Protein AF-A0A8I2BSQ3-F1 (afdb_monomer)

pLDDT: mean 92.81, std 6.88, range [61.72, 98.56]

Solvent-accessible surface area (backbone atoms only — not comparable to full-atom values): 5490 Å² total; per-residue (Å²): 111,50,60,87,52,66,59,61,53,51,64,54,48,58,77,78,47,58,68,68,58,52,54,49,53,24,47,61,49,15,74,31,75,67,18,52,76,67,71,26,53,58,69,67,20,30,49,52,49,54,50,54,49,50,53,51,51,53,58,51,54,75,68,47,99,58,96,78,85,77,50,75,56,76,80,70,49,63,68,61,53,52,51,50,52,52,52,54,48,68,74,76,108

Radius of gyration: 15.96 Å; Cα contacts (8 Å, |Δi|>4): 57; chains: 1; bounding box: 34×30×44 Å

Mean predicted aligned error: 3.99 Å

Foldseek 3Di:
DCQPALPVVVVVVPVVDDPVVVVCLQCVQLVDPVNVVVVQHDPRSSSVSVVVVVVVVVVVQVPDPDDDDDDYCNVVPVVVVVVVVVVVVVVVD

Sequence (93 aa):
MKQPNVRETIERVKTTRSQEWLDFAIWYHTEQDYGKRKGLHGYEGYIQFLEHRRELELQIIEQLPFQSFIMDNSDYAWENQQQTVLNIMMKHL

Structure (mmCIF, N/CA/C/O backbone):
data_AF-A0A8I2BSQ3-F1
#
_entry.id   AF-A0A8I2BSQ3-F1
#
loop_
_atom_site.group_PDB
_atom_site.id
_atom_site.type_symbol
_atom_site.label_atom_id
_atom_site.label_alt_id
_atom_site.label_comp_id
_atom_site.label_asym_id
_atom_site.label_entity_id
_atom_site.label_seq_id
_atom_site.pdbx_PDB_ins_code
_atom_site.Cartn_x
_atom_site.Cartn_y
_atom_site.Cartn_z
_atom_site.occupancy
_atom_site.B_iso_or_equiv
_atom_site.auth_seq_id
_atom_site.auth_comp_id
_atom_site.auth_asym_id
_atom_site.auth_atom_id
_atom_site.pdbx_PDB_model_num
ATOM 1 N N . MET A 1 1 ? -4.761 2.807 8.122 1.00 61.72 1 MET A N 1
ATOM 2 C CA . MET A 1 1 ? -4.507 4.251 7.917 1.00 61.72 1 MET A CA 1
ATOM 3 C C . MET A 1 1 ? -5.206 4.663 6.642 1.00 61.72 1 MET A C 1
ATOM 5 O O . MET A 1 1 ? -5.129 3.928 5.663 1.00 61.72 1 MET A O 1
ATOM 9 N N . LYS A 1 2 ? -5.904 5.791 6.651 1.00 73.81 2 LYS A N 1
ATOM 10 C CA . LYS A 1 2 ? -6.513 6.365 5.460 1.00 73.81 2 LYS A CA 1
ATOM 11 C C . LYS A 1 2 ? -5.510 7.339 4.855 1.00 73.81 2 LYS A C 1
ATOM 13 O O . LYS A 1 2 ? -5.498 8.505 5.207 1.00 73.81 2 LYS A O 1
ATOM 18 N N . GLN A 1 3 ? -4.655 6.838 3.970 1.00 75.88 3 GLN A N 1
ATOM 19 C CA . GLN A 1 3 ? -3.832 7.691 3.119 1.00 75.88 3 GLN A CA 1
ATOM 20 C C . GLN A 1 3 ? -4.623 7.955 1.828 1.00 75.88 3 GLN A C 1
ATOM 22 O O . GLN A 1 3 ? -4.888 6.996 1.088 1.00 75.88 3 GLN A O 1
ATOM 27 N N . PRO A 1 4 ? -5.092 9.189 1.566 1.00 78.06 4 PRO A N 1
ATOM 28 C CA . PRO A 1 4 ? -5.993 9.470 0.449 1.00 78.06 4 PRO A CA 1
ATOM 29 C C . PRO A 1 4 ? -5.357 9.243 -0.924 1.00 78.06 4 PRO A C 1
ATOM 31 O O . PRO A 1 4 ? -6.066 8.820 -1.839 1.00 78.06 4 PRO A O 1
ATOM 34 N N . ASN A 1 5 ? -4.046 9.456 -1.069 1.00 89.88 5 ASN A N 1
ATOM 35 C CA . ASN A 1 5 ? -3.364 9.379 -2.358 1.00 89.88 5 ASN A CA 1
ATOM 36 C C . ASN A 1 5 ? -2.197 8.382 -2.329 1.00 89.88 5 ASN A C 1
ATOM 38 O O . ASN A 1 5 ? -1.077 8.716 -1.953 1.00 89.88 5 ASN A O 1
ATOM 42 N N . VAL A 1 6 ? -2.472 7.151 -2.764 1.00 92.81 6 VAL A N 1
ATOM 43 C CA . VAL A 1 6 ? -1.478 6.070 -2.844 1.00 92.81 6 VAL A CA 1
ATOM 44 C C . VAL A 1 6 ? -0.313 6.454 -3.755 1.00 92.81 6 VAL A C 1
ATOM 46 O O . VAL A 1 6 ? 0.844 6.237 -3.393 1.00 92.81 6 VAL A O 1
ATOM 49 N N . ARG A 1 7 ? -0.603 7.049 -4.919 1.00 95.19 7 ARG A N 1
ATOM 50 C CA . ARG A 1 7 ? 0.431 7.453 -5.875 1.00 95.19 7 ARG A CA 1
ATOM 51 C C . ARG A 1 7 ? 1.386 8.459 -5.260 1.00 95.19 7 ARG A C 1
ATOM 53 O O . ARG A 1 7 ? 2.585 8.237 -5.331 1.00 95.19 7 ARG A O 1
ATOM 60 N N . GLU A 1 8 ? 0.880 9.524 -4.646 1.00 94.25 8 GLU A N 1
ATOM 61 C CA . GLU A 1 8 ? 1.737 10.536 -4.016 1.00 94.25 8 GLU A CA 1
ATOM 62 C C . GLU A 1 8 ? 2.656 9.909 -2.960 1.00 94.25 8 GLU A C 1
ATOM 64 O O . GLU A 1 8 ? 3.859 10.168 -2.971 1.00 94.25 8 GLU A O 1
ATOM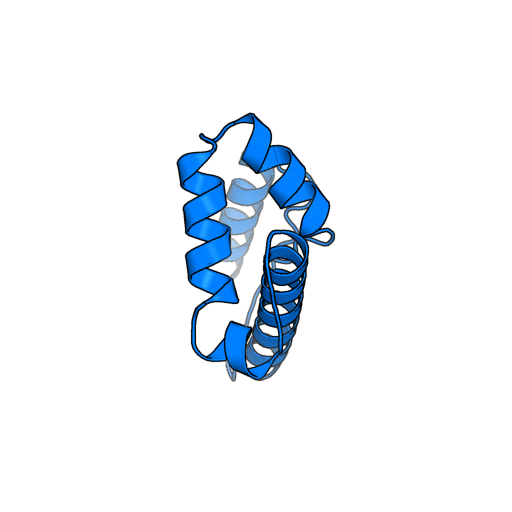 69 N N . THR A 1 9 ? 2.141 9.001 -2.125 1.00 92.88 9 THR A N 1
ATOM 70 C CA . THR A 1 9 ? 2.971 8.303 -1.135 1.00 92.88 9 THR A CA 1
ATOM 71 C C . THR A 1 9 ? 4.109 7.520 -1.786 1.00 92.88 9 THR A C 1
ATOM 73 O O . THR A 1 9 ? 5.251 7.603 -1.329 1.00 92.88 9 THR A O 1
ATOM 76 N N . ILE A 1 10 ? 3.828 6.755 -2.844 1.00 95.19 10 ILE A N 1
ATOM 77 C CA . ILE A 1 10 ? 4.856 5.962 -3.534 1.00 95.19 10 ILE A CA 1
ATOM 78 C C . ILE A 1 10 ? 5.841 6.865 -4.285 1.00 95.19 10 ILE A C 1
ATOM 80 O O . ILE A 1 10 ? 7.047 6.630 -4.209 1.00 95.19 10 ILE A O 1
ATOM 84 N N . GLU A 1 11 ? 5.357 7.930 -4.926 1.00 95.44 11 GLU A N 1
ATOM 85 C CA . GLU A 1 11 ? 6.177 8.955 -5.581 1.00 95.44 11 GLU A CA 1
ATOM 86 C C . GLU A 1 11 ? 7.146 9.627 -4.610 1.00 95.44 11 GLU A C 1
ATOM 88 O O . GLU A 1 11 ? 8.284 9.910 -4.976 1.00 95.44 11 GLU A O 1
ATOM 93 N N . ARG A 1 12 ? 6.741 9.837 -3.357 1.00 93.44 12 ARG A N 1
ATOM 94 C CA . ARG A 1 12 ? 7.654 10.347 -2.339 1.00 93.44 12 ARG A CA 1
ATOM 95 C C . ARG A 1 12 ? 8.611 9.274 -1.834 1.00 93.44 12 ARG A C 1
ATOM 97 O O . ARG A 1 12 ? 9.802 9.528 -1.710 1.00 93.44 12 ARG A O 1
ATOM 104 N N . VAL A 1 13 ? 8.129 8.073 -1.517 1.00 93.38 13 VAL A N 1
ATOM 105 C CA . VAL A 1 13 ? 8.989 7.021 -0.946 1.00 93.38 13 VAL A CA 1
ATOM 106 C C . VAL A 1 13 ? 10.086 6.611 -1.929 1.00 93.38 13 VAL A C 1
ATOM 108 O O . VAL A 1 13 ? 11.227 6.416 -1.502 1.00 93.38 13 VAL A O 1
ATOM 111 N N . LYS A 1 14 ? 9.795 6.563 -3.236 1.00 94.81 14 LYS A N 1
ATOM 112 C CA . LYS A 1 14 ? 10.787 6.198 -4.256 1.00 94.81 14 LYS A CA 1
ATOM 113 C C . LYS A 1 14 ? 11.964 7.177 -4.369 1.00 94.81 14 LYS A C 1
ATOM 115 O O . LYS A 1 14 ? 13.000 6.774 -4.872 1.00 94.81 14 LYS A O 1
ATOM 120 N N . THR A 1 15 ? 11.850 8.425 -3.894 1.00 95.56 15 THR A N 1
ATOM 121 C CA . THR A 1 15 ? 12.994 9.366 -3.879 1.00 95.56 15 THR A CA 1
ATOM 122 C C . THR A 1 15 ? 13.969 9.092 -2.734 1.00 95.56 15 THR A C 1
ATOM 124 O O . THR A 1 15 ? 15.105 9.554 -2.765 1.00 95.56 15 THR A O 1
ATOM 127 N N . THR A 1 16 ? 13.530 8.339 -1.721 1.00 95.88 16 THR A N 1
ATOM 128 C CA . THR A 1 16 ? 14.306 8.035 -0.506 1.00 95.88 16 THR A CA 1
ATOM 129 C C . THR A 1 16 ? 14.811 6.592 -0.452 1.00 95.88 16 THR A C 1
ATOM 131 O O . THR A 1 16 ? 15.694 6.273 0.341 1.00 95.88 16 THR A O 1
ATOM 134 N N . ARG A 1 17 ? 14.232 5.700 -1.262 1.00 96.31 17 ARG A N 1
ATOM 135 C CA . ARG A 1 17 ? 14.578 4.274 -1.348 1.00 96.31 17 ARG A CA 1
ATOM 136 C C . ARG A 1 17 ? 15.378 3.996 -2.620 1.00 96.31 17 ARG A C 1
ATOM 138 O O . ARG A 1 17 ? 15.364 4.793 -3.549 1.00 96.31 17 ARG A O 1
ATOM 145 N N . SER A 1 18 ? 16.075 2.861 -2.655 1.00 97.44 18 SER A N 1
ATOM 146 C CA . SER A 1 18 ? 16.825 2.448 -3.843 1.00 97.44 18 SER A CA 1
ATOM 147 C C . SER A 1 18 ? 15.896 1.957 -4.960 1.00 97.44 18 SER A C 1
ATOM 149 O O . SER A 1 18 ? 14.744 1.587 -4.708 1.00 97.44 18 SER A O 1
ATOM 151 N N . GLN A 1 19 ? 16.403 1.925 -6.194 1.00 97.12 19 GLN A N 1
ATOM 152 C CA . GLN A 1 19 ? 15.650 1.407 -7.337 1.00 97.12 19 GLN A CA 1
ATOM 153 C C . GLN A 1 19 ? 15.322 -0.082 -7.159 1.00 97.12 19 GLN A C 1
ATOM 155 O O . GLN A 1 19 ? 14.200 -0.493 -7.431 1.00 97.12 19 GLN A O 1
ATOM 160 N N . GLU A 1 20 ? 16.244 -0.872 -6.600 1.00 98.19 20 GLU A N 1
ATOM 161 C CA . GLU A 1 20 ? 16.040 -2.304 -6.348 1.00 98.19 20 GLU A CA 1
ATOM 162 C C . GLU A 1 20 ? 14.873 -2.552 -5.387 1.00 98.19 20 GLU A C 1
ATOM 164 O O . GLU A 1 20 ? 14.131 -3.521 -5.542 1.00 98.19 20 GLU A O 1
ATOM 169 N N . TRP A 1 21 ? 14.678 -1.665 -4.402 1.00 98.12 21 TRP A N 1
ATOM 170 C CA . TRP A 1 21 ? 13.518 -1.738 -3.518 1.00 98.12 21 TRP A CA 1
ATOM 171 C C . TRP A 1 21 ? 12.214 -1.537 -4.295 1.00 98.12 21 TRP A C 1
ATOM 173 O O . TRP A 1 21 ? 11.249 -2.268 -4.064 1.00 98.12 21 TRP A O 1
ATOM 183 N N . LEU A 1 22 ? 12.179 -0.563 -5.211 1.00 98.19 22 LEU A N 1
ATOM 184 C CA . LEU A 1 22 ? 10.990 -0.284 -6.012 1.00 98.19 22 LEU A CA 1
ATOM 185 C C . LEU A 1 22 ? 10.701 -1.430 -6.987 1.00 98.19 22 LEU A C 1
ATOM 187 O O . LEU A 1 22 ? 9.557 -1.873 -7.070 1.00 98.19 22 LEU A O 1
ATOM 191 N N . ASP A 1 23 ? 11.724 -1.947 -7.663 1.00 98.38 23 ASP A N 1
ATOM 192 C CA . ASP A 1 23 ? 11.598 -3.071 -8.595 1.00 98.38 23 ASP A CA 1
ATOM 193 C C . ASP A 1 23 ? 11.079 -4.320 -7.880 1.00 98.38 23 ASP A C 1
ATOM 195 O O . ASP A 1 23 ? 10.145 -4.974 -8.351 1.00 98.38 23 ASP A O 1
ATOM 199 N N . PHE A 1 24 ? 11.622 -4.608 -6.692 1.00 98.38 24 PHE A N 1
ATOM 200 C CA . PHE A 1 24 ? 11.131 -5.688 -5.847 1.00 98.38 24 PHE A CA 1
ATOM 201 C C . PHE A 1 24 ? 9.679 -5.460 -5.419 1.00 98.38 24 PHE A C 1
ATOM 203 O O . PHE A 1 24 ? 8.876 -6.388 -5.485 1.00 98.38 24 PHE A O 1
ATOM 210 N N . ALA A 1 25 ? 9.315 -4.245 -4.998 1.00 98.00 25 ALA A N 1
ATOM 211 C CA . ALA A 1 25 ? 7.950 -3.933 -4.583 1.00 98.00 25 ALA A CA 1
ATOM 212 C C . ALA A 1 25 ? 6.947 -4.100 -5.734 1.00 98.00 25 ALA A C 1
ATOM 214 O O . ALA A 1 25 ? 5.870 -4.657 -5.516 1.00 98.00 25 ALA A O 1
ATOM 215 N N . ILE A 1 26 ? 7.303 -3.671 -6.948 1.00 98.56 26 ILE A N 1
ATOM 216 C CA . ILE A 1 26 ? 6.489 -3.879 -8.149 1.00 98.56 26 ILE A CA 1
ATOM 217 C C . ILE A 1 26 ? 6.327 -5.377 -8.399 1.00 98.56 26 ILE A C 1
ATOM 219 O O . ILE A 1 26 ? 5.203 -5.875 -8.376 1.00 98.56 26 ILE A O 1
ATOM 223 N N . TRP A 1 27 ? 7.440 -6.103 -8.547 1.00 98.56 27 TRP A N 1
ATOM 224 C CA . TRP A 1 27 ? 7.438 -7.540 -8.822 1.00 98.56 27 TRP A CA 1
ATOM 225 C C . TRP A 1 27 ? 6.628 -8.323 -7.786 1.00 98.56 27 TRP A C 1
ATOM 227 O O . TRP A 1 27 ? 5.773 -9.133 -8.142 1.00 98.56 27 TRP A O 1
ATOM 237 N N . TYR A 1 28 ? 6.847 -8.047 -6.500 1.00 98.38 28 TYR A N 1
ATOM 238 C CA . TYR A 1 28 ? 6.181 -8.752 -5.414 1.00 98.38 28 TYR A CA 1
ATOM 239 C C . TYR A 1 28 ? 4.658 -8.653 -5.533 1.00 98.38 28 TYR A C 1
ATOM 241 O O . TYR A 1 28 ? 3.977 -9.661 -5.375 1.00 98.38 28 TYR A O 1
ATOM 249 N N . HIS A 1 29 ? 4.116 -7.479 -5.862 1.00 98.38 29 HIS A N 1
ATOM 250 C CA . HIS A 1 29 ? 2.669 -7.273 -5.927 1.00 98.38 29 HIS A CA 1
ATOM 251 C C . HIS A 1 29 ? 2.052 -7.653 -7.280 1.00 98.38 29 HIS A C 1
ATOM 253 O O . HIS A 1 29 ? 0.941 -8.189 -7.306 1.00 98.38 29 HIS A O 1
ATOM 259 N N . THR A 1 30 ? 2.738 -7.397 -8.399 1.00 98.44 30 THR A N 1
ATOM 260 C CA . THR A 1 30 ? 2.183 -7.646 -9.741 1.00 98.44 30 THR A CA 1
ATOM 261 C C . THR A 1 30 ? 2.351 -9.094 -10.185 1.00 98.44 30 THR A C 1
ATOM 263 O O . THR A 1 30 ? 1.455 -9.643 -10.819 1.00 98.44 30 THR A O 1
ATOM 266 N N . GLU A 1 31 ? 3.444 -9.756 -9.791 1.00 98.12 31 GLU A N 1
ATOM 267 C CA . GLU A 1 31 ? 3.749 -11.131 -10.214 1.00 98.12 31 GLU A CA 1
ATOM 268 C C . GLU A 1 31 ? 3.235 -12.209 -9.255 1.00 98.12 31 GLU A C 1
ATOM 270 O O . GLU A 1 31 ? 3.374 -13.409 -9.515 1.00 98.12 31 GLU A O 1
ATOM 275 N N . GLN A 1 32 ? 2.597 -11.791 -8.167 1.00 96.38 32 GLN A N 1
ATOM 276 C CA . GLN A 1 32 ? 1.846 -12.664 -7.278 1.00 96.38 32 GLN A CA 1
ATOM 277 C C . GLN A 1 32 ? 0.453 -12.969 -7.839 1.00 96.38 32 GLN A C 1
ATOM 279 O O . GLN A 1 32 ? -0.087 -12.281 -8.705 1.00 96.38 32 GLN A O 1
ATOM 284 N N . ASP A 1 33 ? -0.152 -14.007 -7.276 1.00 97.75 33 ASP A N 1
ATOM 285 C CA . ASP A 1 33 ? -1.460 -14.554 -7.629 1.00 97.75 33 ASP A CA 1
ATOM 286 C C . ASP A 1 33 ? -2.563 -13.505 -7.844 1.00 97.75 33 ASP A C 1
ATOM 288 O O . ASP A 1 33 ? -3.311 -13.566 -8.820 1.00 97.75 33 ASP A O 1
ATOM 292 N N . TYR A 1 34 ? -2.675 -12.528 -6.940 1.00 97.44 34 TYR A N 1
ATOM 293 C CA . TYR A 1 34 ? -3.681 -11.472 -7.055 1.00 97.44 34 TYR A C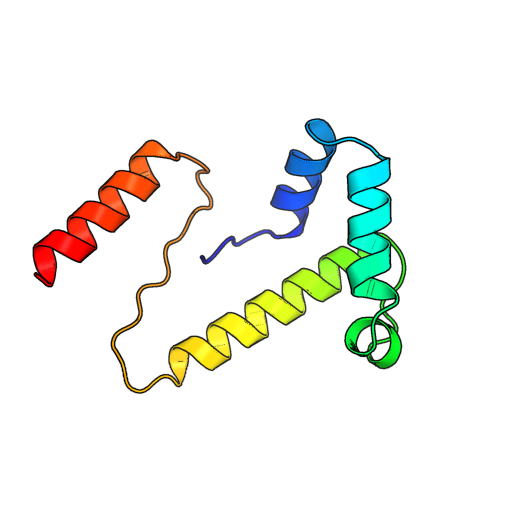A 1
ATOM 294 C C . TYR A 1 34 ? -3.387 -10.532 -8.230 1.00 97.44 34 TYR A C 1
ATOM 296 O O . TYR A 1 34 ? -4.285 -10.277 -9.03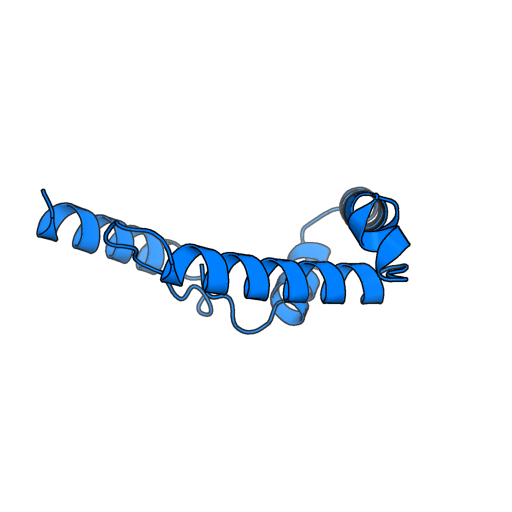3 1.00 97.44 34 TYR A O 1
ATOM 304 N N . GLY A 1 35 ? -2.143 -10.053 -8.353 1.00 97.94 35 GLY A N 1
ATOM 305 C CA . GLY A 1 35 ? -1.719 -9.163 -9.435 1.00 97.94 35 GLY A CA 1
ATOM 306 C C . GLY A 1 35 ? -1.924 -9.799 -10.806 1.00 97.94 35 GLY A C 1
ATOM 307 O O . GLY A 1 35 ? -2.605 -9.224 -11.654 1.00 97.94 35 GLY A O 1
ATOM 308 N N . LYS A 1 36 ? -1.485 -11.053 -10.963 1.00 98.12 36 LYS A N 1
ATOM 309 C CA . LYS A 1 36 ? -1.681 -11.850 -12.181 1.00 98.12 36 LYS A CA 1
ATOM 310 C C . LYS A 1 36 ? -3.152 -12.023 -12.543 1.00 98.12 36 LYS A C 1
ATOM 312 O O . LYS A 1 36 ? -3.536 -11.758 -13.678 1.00 98.12 36 LYS A O 1
ATOM 317 N N . ARG A 1 37 ? -4.003 -12.416 -11.587 1.00 98.12 37 ARG A N 1
ATOM 318 C CA . ARG A 1 37 ? -5.451 -12.586 -11.833 1.00 98.12 37 ARG A CA 1
ATOM 319 C C . ARG A 1 37 ? -6.162 -11.282 -12.192 1.00 98.12 37 ARG A C 1
ATOM 321 O O . ARG A 1 37 ? -7.207 -11.323 -12.834 1.00 98.12 37 ARG A O 1
ATOM 328 N N . LYS A 1 38 ? -5.628 -10.142 -11.756 1.00 97.75 38 LYS A N 1
ATOM 329 C CA . LYS A 1 38 ? -6.168 -8.808 -12.040 1.00 97.75 38 LYS A CA 1
ATOM 330 C C . LYS A 1 38 ? -5.517 -8.130 -13.251 1.00 97.75 38 LYS A C 1
ATOM 332 O O . LYS A 1 38 ? -5.917 -7.018 -13.573 1.00 97.75 38 LYS A O 1
ATOM 337 N N . GLY A 1 39 ? -4.565 -8.782 -13.926 1.00 98.00 39 GLY A N 1
ATOM 338 C CA . GLY A 1 39 ? -3.851 -8.208 -15.073 1.00 98.00 39 GLY A CA 1
ATOM 339 C C . GLY A 1 39 ? -3.005 -6.983 -14.710 1.00 98.00 39 GLY A C 1
ATOM 340 O O . GLY A 1 39 ? -2.850 -6.076 -15.524 1.00 98.00 39 GLY A O 1
ATOM 341 N N . LEU A 1 40 ? -2.513 -6.917 -13.470 1.00 98.44 40 LEU A N 1
ATOM 342 C CA . LEU A 1 40 ? -1.702 -5.805 -12.983 1.00 98.44 40 LEU A CA 1
ATOM 343 C C . LEU A 1 40 ? -0.248 -6.018 -13.392 1.00 98.44 40 LEU A C 1
ATOM 345 O O . LEU A 1 40 ? 0.320 -7.068 -13.103 1.00 98.44 40 LEU A O 1
ATOM 349 N N . HIS A 1 41 ? 0.363 -5.007 -14.010 1.00 97.75 41 HIS A N 1
ATOM 350 C CA . HIS A 1 41 ? 1.742 -5.077 -14.492 1.00 97.75 41 HIS A CA 1
ATOM 351 C C . HIS A 1 41 ? 2.498 -3.766 -14.275 1.00 97.75 41 HIS A C 1
ATOM 353 O O . HIS A 1 41 ? 1.943 -2.674 -14.421 1.00 97.75 41 HIS A O 1
ATOM 359 N N . GLY A 1 42 ? 3.793 -3.886 -13.973 1.00 98.00 42 GLY A N 1
ATOM 360 C CA . GLY A 1 42 ? 4.695 -2.746 -13.829 1.00 98.00 42 GLY A CA 1
ATOM 361 C C . GLY A 1 42 ? 4.273 -1.761 -12.733 1.00 98.00 42 GLY A C 1
ATOM 362 O O . GLY A 1 42 ? 3.487 -2.076 -11.839 1.00 98.00 42 GLY A O 1
ATOM 363 N N . TYR A 1 43 ? 4.807 -0.542 -12.810 1.00 98.00 43 TYR A N 1
ATOM 364 C CA . TYR A 1 43 ? 4.569 0.495 -11.804 1.00 98.00 43 TYR A CA 1
ATOM 365 C C . TYR A 1 43 ? 3.085 0.854 -11.650 1.00 98.00 43 TYR A C 1
ATOM 367 O O . TYR A 1 43 ? 2.579 0.940 -10.536 1.00 98.00 43 TYR A O 1
ATOM 375 N N . GLU A 1 44 ? 2.363 0.993 -12.762 1.00 98.25 44 GLU A N 1
ATOM 376 C CA . GLU A 1 44 ? 0.932 1.312 -12.740 1.00 98.25 44 GLU A CA 1
ATOM 377 C C . GLU A 1 44 ? 0.104 0.191 -12.104 1.00 98.25 44 GLU A C 1
ATOM 379 O O . GLU A 1 44 ? -0.766 0.457 -11.275 1.00 98.25 44 GLU A O 1
ATOM 384 N N . GLY A 1 45 ? 0.432 -1.070 -12.404 1.00 98.31 45 GLY A N 1
ATOM 385 C CA . GLY A 1 45 ? -0.182 -2.221 -11.749 1.00 98.31 45 GLY A CA 1
ATOM 386 C C . GLY A 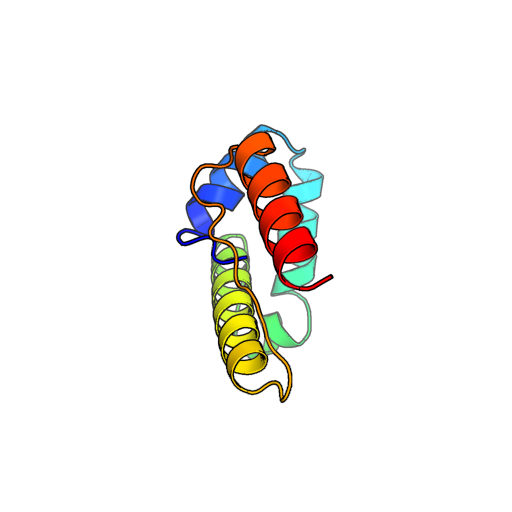1 45 ? 0.098 -2.271 -10.247 1.00 98.31 45 GLY A C 1
ATOM 387 O O . GLY A 1 45 ? -0.783 -2.634 -9.473 1.00 98.31 45 GLY A O 1
ATOM 388 N N . TYR A 1 46 ? 1.293 -1.863 -9.816 1.00 98.25 46 TYR A N 1
ATOM 389 C CA . TYR A 1 46 ? 1.627 -1.753 -8.397 1.00 98.25 46 TYR A CA 1
ATOM 390 C C . TYR A 1 46 ? 0.796 -0.676 -7.681 1.00 98.25 46 TYR A C 1
ATOM 392 O O . TYR A 1 46 ? 0.261 -0.942 -6.603 1.00 98.25 46 TYR A O 1
ATOM 400 N N . ILE A 1 47 ? 0.615 0.505 -8.283 1.00 97.88 47 ILE A N 1
ATOM 401 C CA . ILE A 1 47 ? -0.255 1.549 -7.717 1.00 97.88 47 ILE A CA 1
ATOM 402 C C . ILE A 1 47 ? -1.702 1.051 -7.608 1.00 97.88 47 ILE A C 1
ATOM 404 O O . ILE A 1 47 ? -2.283 1.117 -6.524 1.00 97.88 47 ILE A O 1
ATOM 408 N N . GLN A 1 48 ? -2.245 0.463 -8.679 1.00 97.94 48 GLN A N 1
ATOM 409 C CA . GLN A 1 48 ? -3.599 -0.109 -8.676 1.00 97.94 48 GLN A CA 1
ATOM 410 C C . GLN A 1 48 ? -3.757 -1.216 -7.628 1.00 97.94 48 GLN A C 1
ATOM 412 O O . GLN A 1 48 ? -4.774 -1.288 -6.941 1.00 97.94 48 GLN A O 1
ATOM 417 N N . PHE A 1 49 ? -2.743 -2.072 -7.452 1.00 97.94 49 PHE A N 1
ATOM 418 C CA . PHE A 1 49 ? -2.752 -3.092 -6.405 1.00 97.94 49 PHE A CA 1
ATOM 419 C C . PHE A 1 49 ? -2.941 -2.460 -5.022 1.00 97.94 49 PHE A C 1
ATOM 421 O O . PHE A 1 49 ? -3.760 -2.923 -4.228 1.00 97.94 49 PHE A O 1
ATOM 428 N N . LEU A 1 50 ? -2.168 -1.418 -4.715 1.00 96.50 50 LEU A N 1
ATOM 429 C CA . LEU A 1 50 ? -2.221 -0.750 -3.419 1.00 96.50 50 LEU A CA 1
ATOM 430 C C . LEU A 1 50 ? -3.552 -0.024 -3.191 1.00 96.50 50 LEU A C 1
ATOM 432 O O . LEU A 1 50 ? -4.042 -0.006 -2.061 1.00 96.50 50 LEU A O 1
ATOM 436 N N . GLU A 1 51 ? -4.154 0.524 -4.245 1.00 95.94 51 GLU A N 1
ATOM 437 C CA . GLU A 1 51 ? -5.498 1.107 -4.202 1.00 95.94 51 GLU A CA 1
ATOM 438 C C . GLU A 1 51 ? -6.558 0.042 -3.898 1.00 95.94 51 GLU A C 1
ATOM 440 O O . GLU A 1 51 ? -7.294 0.196 -2.921 1.00 95.94 51 GLU A O 1
ATOM 445 N N . HIS A 1 52 ? -6.555 -1.081 -4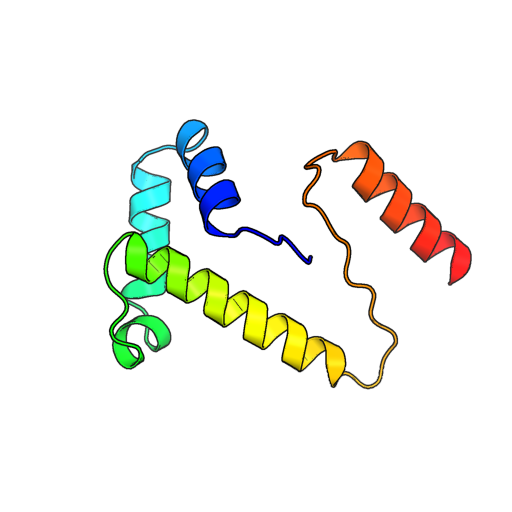.628 1.00 96.00 52 HIS A N 1
ATOM 446 C CA . HIS A 1 52 ? -7.445 -2.214 -4.354 1.00 96.00 52 HIS A CA 1
ATOM 447 C C . HIS A 1 52 ? -7.271 -2.745 -2.928 1.00 96.00 52 HIS A C 1
ATOM 449 O O . HIS A 1 52 ? -8.248 -3.025 -2.234 1.00 96.00 52 HIS A O 1
ATOM 455 N N . ARG A 1 53 ? -6.020 -2.883 -2.467 1.00 95.25 53 ARG A N 1
ATOM 456 C CA . ARG A 1 53 ? -5.722 -3.337 -1.106 1.00 95.25 53 ARG A CA 1
ATOM 457 C C . ARG A 1 53 ? -6.323 -2.391 -0.071 1.00 95.25 53 ARG A C 1
ATOM 459 O O . ARG A 1 53 ? -6.962 -2.862 0.861 1.00 95.25 53 ARG A O 1
ATOM 466 N N . ARG A 1 54 ? -6.157 -1.076 -0.242 1.00 93.75 54 ARG A N 1
ATOM 467 C CA . ARG A 1 54 ? -6.723 -0.067 0.664 1.00 93.75 54 ARG A CA 1
ATOM 468 C C . ARG A 1 54 ? -8.249 -0.147 0.713 1.00 93.75 54 ARG A C 1
ATOM 470 O O . ARG A 1 54 ? -8.817 -0.079 1.797 1.00 93.75 54 ARG A O 1
ATOM 477 N N . GLU A 1 55 ? -8.907 -0.280 -0.435 1.00 93.94 55 GLU A N 1
ATOM 4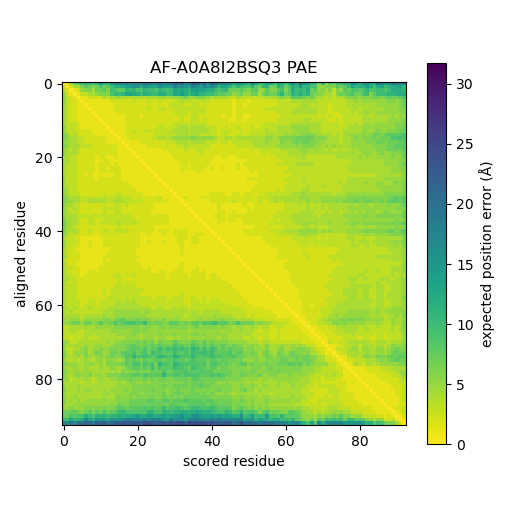78 C CA . GLU A 1 55 ? -10.368 -0.414 -0.504 1.00 93.94 55 GLU A CA 1
ATOM 479 C C . GLU A 1 55 ? -10.855 -1.657 0.245 1.00 93.94 55 GLU A C 1
ATOM 481 O O . GLU A 1 55 ? -11.756 -1.558 1.077 1.00 93.94 55 GLU A O 1
ATOM 486 N N . LEU A 1 56 ? -10.204 -2.803 0.020 1.00 95.00 56 LEU A N 1
ATOM 487 C CA . LEU A 1 56 ? -10.511 -4.052 0.719 1.00 95.00 56 LEU A CA 1
ATOM 488 C C . LEU A 1 56 ? -10.27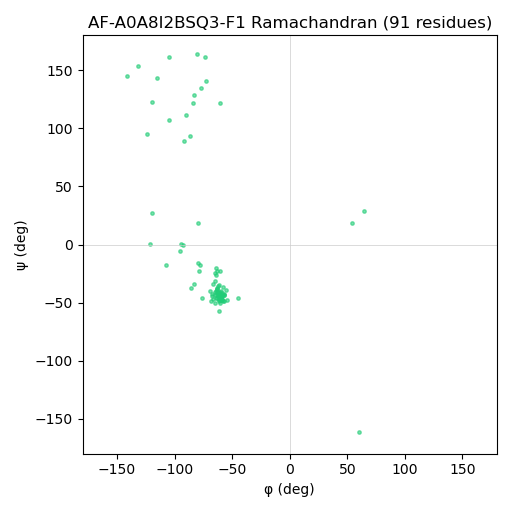3 -3.939 2.229 1.00 95.00 56 LEU A C 1
ATOM 490 O O . LEU A 1 56 ? -11.113 -4.369 3.013 1.00 95.00 56 LEU A O 1
ATOM 494 N N . GLU A 1 57 ? -9.153 -3.348 2.650 1.00 94.25 57 GLU A N 1
ATOM 495 C CA . GLU A 1 57 ? -8.838 -3.144 4.067 1.00 94.25 57 GLU A CA 1
ATOM 496 C C . GLU A 1 57 ? -9.909 -2.291 4.762 1.00 94.25 57 GLU A C 1
ATOM 498 O O . GLU A 1 57 ? -10.364 -2.654 5.844 1.00 94.25 57 GLU A O 1
ATOM 503 N N . LEU A 1 58 ? -10.354 -1.195 4.136 1.00 92.69 58 LEU A N 1
ATOM 504 C CA . LEU A 1 58 ? -11.406 -0.335 4.687 1.00 92.69 58 LEU A CA 1
ATOM 505 C C . LEU A 1 58 ? -12.747 -1.073 4.795 1.00 92.69 58 LEU A C 1
ATOM 507 O O . LEU A 1 58 ? -13.364 -1.046 5.857 1.00 92.69 58 LEU A O 1
ATOM 511 N N . GLN A 1 59 ? -13.148 -1.794 3.743 1.00 95.00 59 GLN A N 1
ATOM 512 C CA . GLN A 1 59 ? -14.377 -2.594 3.745 1.00 95.00 59 GLN A CA 1
ATOM 513 C C . GLN A 1 59 ? -14.365 -3.686 4.817 1.00 95.00 59 GLN A C 1
ATOM 515 O O . GLN A 1 59 ? -15.389 -3.939 5.447 1.00 95.00 59 GLN A O 1
ATOM 520 N N . ILE A 1 60 ? -13.224 -4.355 5.015 1.00 95.69 60 ILE A N 1
ATOM 521 C CA . ILE A 1 60 ? -13.076 -5.386 6.047 1.00 95.69 60 ILE A CA 1
ATOM 522 C C . ILE A 1 60 ? -13.180 -4.750 7.429 1.00 95.69 60 ILE A C 1
ATOM 524 O O . ILE A 1 60 ? -13.911 -5.268 8.266 1.00 95.69 60 ILE A O 1
ATOM 528 N N . ILE A 1 61 ? -12.484 -3.632 7.666 1.00 94.69 61 ILE A N 1
ATOM 529 C CA . ILE A 1 61 ? -12.484 -2.954 8.968 1.00 94.69 61 ILE A CA 1
ATOM 530 C C . ILE A 1 61 ? -13.898 -2.537 9.380 1.00 94.69 61 ILE A C 1
ATOM 532 O O . ILE A 1 61 ? -14.275 -2.755 10.529 1.00 94.69 61 ILE A O 1
ATOM 536 N N . GLU A 1 62 ? -14.695 -2.012 8.447 1.00 92.75 62 GLU A N 1
ATOM 537 C CA . GLU A 1 62 ? -16.095 -1.628 8.687 1.00 92.75 62 GLU A CA 1
ATOM 538 C C . GLU A 1 62 ? -16.992 -2.798 9.127 1.00 92.75 62 GLU A C 1
ATOM 540 O O . GLU A 1 62 ? -18.020 -2.578 9.765 1.00 92.75 62 GLU A O 1
ATOM 545 N N . GLN A 1 63 ? -16.614 -4.038 8.811 1.00 96.00 63 GLN A N 1
ATOM 546 C CA . GLN A 1 63 ? -17.383 -5.244 9.134 1.00 96.00 63 GLN A CA 1
ATOM 547 C C . GLN A 1 63 ? -16.940 -5.921 10.439 1.00 96.00 63 GLN A C 1
ATOM 549 O O . GLN A 1 63 ? -17.553 -6.906 10.857 1.00 96.00 63 GLN A O 1
ATOM 554 N N . LEU A 1 64 ? -15.870 -5.447 11.084 1.00 95.88 64 LEU A N 1
ATOM 555 C CA . LEU A 1 64 ? -15.344 -6.088 12.288 1.00 95.88 64 LEU A CA 1
ATOM 556 C C . LEU A 1 64 ? -16.274 -5.839 13.489 1.00 95.88 64 LEU A C 1
ATOM 558 O O . LEU A 1 64 ? -16.759 -4.725 13.680 1.00 95.88 64 LEU A O 1
ATOM 562 N N . PRO A 1 65 ? -16.494 -6.840 14.363 1.00 95.75 65 PRO A N 1
ATOM 563 C CA . PRO A 1 65 ? -17.409 -6.726 15.503 1.00 95.75 65 PRO A CA 1
ATOM 564 C C . PRO A 1 65 ? -16.797 -5.974 16.698 1.00 95.75 65 PRO A C 1
ATOM 566 O O . PRO A 1 65 ? -17.251 -6.123 17.831 1.00 95.75 65 PRO A O 1
ATOM 569 N N . PHE A 1 66 ? -15.733 -5.205 16.474 1.00 91.25 66 PHE A N 1
ATOM 570 C CA . PHE A 1 66 ? -15.025 -4.457 17.503 1.00 91.25 66 PHE A CA 1
ATOM 571 C C . PHE A 1 66 ? -14.788 -3.021 17.058 1.00 91.25 66 PHE A C 1
ATOM 573 O O . PHE A 1 66 ? -14.705 -2.716 15.871 1.00 91.25 66 PHE A O 1
ATOM 580 N N . GLN A 1 67 ? -14.665 -2.131 18.040 1.00 90.25 67 GLN A N 1
ATOM 581 C CA . GLN A 1 67 ? -14.409 -0.725 17.783 1.00 90.25 67 GLN A CA 1
ATOM 582 C C . GLN A 1 67 ? -13.080 -0.554 17.040 1.00 90.25 67 GLN A C 1
ATOM 584 O O . GLN A 1 67 ? -12.020 -0.948 17.526 1.00 90.25 67 GLN A O 1
ATOM 589 N N . SER A 1 68 ? -13.145 0.067 15.867 1.00 91.44 68 SER A N 1
ATOM 590 C CA . SER A 1 68 ? -11.988 0.348 15.025 1.00 91.44 68 SER A CA 1
ATOM 591 C C . SER A 1 68 ? -11.761 1.847 14.882 1.00 91.44 68 SER A C 1
ATOM 593 O O . SER A 1 68 ? -12.712 2.615 14.733 1.00 91.44 68 SER A O 1
ATOM 595 N N . PHE A 1 69 ? -10.495 2.254 14.839 1.00 89.69 69 PHE A N 1
ATOM 596 C CA . PHE A 1 69 ? -10.092 3.626 14.550 1.00 89.69 69 PHE A CA 1
ATOM 597 C C . PHE A 1 69 ? -9.221 3.660 13.300 1.00 89.69 69 PHE A C 1
ATOM 599 O O . PHE A 1 69 ? -8.173 3.016 13.239 1.00 89.69 69 PHE A O 1
ATOM 606 N N . ILE A 1 70 ? -9.640 4.436 12.303 1.00 89.19 70 ILE A N 1
ATOM 607 C CA . ILE A 1 70 ? -8.877 4.646 11.074 1.00 89.19 70 ILE A CA 1
ATOM 608 C C . ILE A 1 70 ? -8.269 6.045 11.141 1.00 89.19 70 ILE A C 1
ATOM 610 O O . ILE A 1 70 ? -8.971 7.040 11.001 1.00 89.19 70 ILE A O 1
ATOM 614 N N . MET A 1 71 ? -6.956 6.114 11.353 1.00 87.44 71 MET A N 1
ATOM 615 C CA . MET A 1 71 ? -6.225 7.384 11.353 1.00 87.44 71 MET A CA 1
ATOM 616 C C . MET A 1 71 ? -5.993 7.882 9.930 1.00 87.44 71 MET A C 1
ATOM 618 O O . MET A 1 71 ? -5.571 7.098 9.071 1.00 87.44 71 MET A O 1
ATOM 622 N N . ASP A 1 72 ? -6.237 9.171 9.710 1.00 84.38 72 ASP A N 1
ATOM 623 C CA . ASP A 1 72 ? -5.782 9.897 8.529 1.00 84.38 72 ASP A CA 1
ATOM 624 C C . ASP A 1 72 ? -4.339 10.358 8.759 1.00 84.38 72 ASP A C 1
ATOM 626 O O . ASP A 1 72 ? -4.044 11.039 9.741 1.00 84.38 72 ASP A O 1
ATOM 630 N N . ASN A 1 73 ? -3.442 9.939 7.871 1.00 84.56 73 ASN A N 1
ATOM 631 C CA . ASN A 1 73 ? -2.024 10.271 7.930 1.00 84.56 73 ASN A CA 1
ATOM 632 C C . ASN A 1 73 ? -1.545 11.042 6.695 1.00 84.56 73 ASN A C 1
ATOM 634 O O . ASN A 1 73 ? -0.372 10.948 6.327 1.00 84.56 73 ASN A O 1
ATOM 638 N N . SER A 1 74 ? -2.439 11.786 6.039 1.00 84.62 74 SER A N 1
ATOM 639 C CA . SER A 1 74 ? -2.114 12.595 4.860 1.00 84.62 74 SER A CA 1
ATOM 640 C C . SER A 1 74 ? -1.111 13.718 5.129 1.00 84.62 74 SER A C 1
ATOM 642 O O . SER A 1 74 ? -0.474 14.197 4.198 1.00 84.62 74 SER A O 1
ATOM 644 N N . ASP A 1 75 ? -0.984 14.168 6.380 1.00 85.06 75 ASP A N 1
ATOM 645 C CA . ASP A 1 75 ? -0.060 15.239 6.774 1.00 85.06 75 ASP A CA 1
ATOM 646 C C . ASP A 1 75 ? 1.389 14.762 6.946 1.00 85.06 75 ASP A C 1
ATOM 648 O O . ASP A 1 75 ? 2.307 15.578 6.977 1.00 85.06 75 ASP A O 1
ATOM 652 N N . TYR A 1 76 ? 1.594 13.445 7.043 1.00 82.56 76 TYR A N 1
ATOM 653 C CA . TYR A 1 76 ? 2.887 12.810 7.292 1.00 82.56 76 TYR A CA 1
ATOM 654 C C . TYR A 1 76 ? 3.623 13.325 8.543 1.00 82.56 76 TYR A C 1
ATOM 656 O O . TYR A 1 76 ? 4.823 13.090 8.691 1.00 82.56 76 TYR A O 1
ATOM 664 N N . ALA A 1 77 ? 2.908 13.978 9.464 1.00 88.25 77 ALA A N 1
ATOM 665 C CA . ALA A 1 77 ? 3.459 14.532 10.692 1.00 88.25 77 ALA A CA 1
ATOM 666 C C . ALA A 1 77 ? 3.458 13.452 11.776 1.00 88.25 77 ALA A C 1
ATOM 668 O O . ALA A 1 77 ? 2.460 13.225 12.462 1.00 88.25 77 ALA A O 1
ATOM 669 N N . TRP A 1 78 ? 4.577 12.742 11.901 1.00 87.00 78 TRP A N 1
ATOM 670 C CA . TRP A 1 78 ? 4.691 11.578 12.779 1.00 87.00 78 TRP A CA 1
ATOM 671 C C . TRP A 1 78 ? 4.314 11.890 14.233 1.00 87.00 78 TRP A C 1
ATOM 673 O O . TRP A 1 78 ? 3.600 11.113 14.865 1.00 87.00 78 TRP A O 1
ATOM 683 N N . GLU A 1 79 ? 4.702 13.062 14.730 1.00 90.62 79 GLU A N 1
ATOM 684 C CA . GLU A 1 79 ? 4.388 13.541 16.075 1.00 90.62 79 GLU A CA 1
ATOM 685 C C . GLU A 1 79 ? 2.870 13.679 16.293 1.00 90.62 79 GLU A C 1
ATOM 687 O O . GLU A 1 79 ? 2.347 13.235 17.319 1.00 90.62 79 GLU A O 1
ATOM 692 N N . ASN A 1 80 ? 2.134 14.207 15.305 1.00 88.81 80 ASN A N 1
ATOM 693 C CA . ASN A 1 80 ? 0.670 14.319 15.364 1.00 88.81 80 ASN A CA 1
ATOM 694 C C . ASN A 1 80 ? 0.011 12.937 15.429 1.00 88.81 80 ASN A C 1
ATOM 696 O O . ASN A 1 80 ? -0.941 12.717 16.185 1.00 88.81 80 ASN A O 1
ATOM 700 N N . GLN A 1 81 ? 0.532 11.989 14.647 1.00 88.69 81 GLN A N 1
ATOM 701 C CA . GLN A 1 81 ? 0.013 10.625 14.599 1.00 88.69 81 GLN A CA 1
ATOM 702 C C . GLN A 1 81 ? 0.259 9.895 15.925 1.00 88.69 81 GLN A C 1
ATOM 704 O O . GLN A 1 81 ? -0.653 9.266 16.462 1.00 88.69 81 GLN A O 1
ATOM 709 N N . GLN A 1 82 ? 1.449 10.044 16.514 1.00 90.81 82 GLN A N 1
ATOM 710 C CA . GLN A 1 82 ? 1.759 9.499 17.838 1.00 90.81 82 GLN A CA 1
ATOM 711 C C . GLN A 1 82 ? 0.830 10.063 18.917 1.00 90.81 82 GLN A C 1
ATOM 713 O O . GLN A 1 82 ? 0.263 9.299 19.701 1.00 90.81 82 GLN A O 1
ATOM 718 N N . GLN A 1 83 ? 0.616 11.381 18.928 1.00 91.94 83 GLN A N 1
ATOM 719 C CA . GLN A 1 83 ? -0.285 12.009 19.891 1.00 91.94 83 GLN A CA 1
ATOM 720 C C . GLN A 1 83 ? -1.732 11.529 19.716 1.00 91.94 83 GLN A C 1
ATOM 722 O O . GLN A 1 83 ? -2.433 11.294 20.701 1.00 91.94 83 GLN A O 1
ATOM 727 N N . THR A 1 84 ? -2.173 11.330 18.473 1.00 90.62 84 THR A N 1
ATOM 728 C CA . THR A 1 84 ? -3.505 10.793 18.166 1.00 90.62 84 THR A CA 1
ATOM 729 C C . THR A 1 84 ? -3.685 9.390 18.739 1.00 90.62 84 THR A C 1
ATOM 731 O O . THR A 1 84 ? -4.684 9.133 19.413 1.00 90.62 84 THR A O 1
ATOM 734 N N . VAL A 1 85 ? -2.705 8.500 18.546 1.00 91.25 85 VAL A N 1
ATOM 735 C CA . VAL A 1 85 ? -2.728 7.149 19.131 1.00 91.25 85 VAL A CA 1
ATOM 736 C C . VAL A 1 85 ? -2.797 7.214 20.657 1.00 91.25 85 VAL A C 1
ATOM 738 O O . VAL A 1 85 ? -3.657 6.563 21.248 1.00 91.25 85 VAL A O 1
ATOM 741 N N . LEU A 1 86 ? -1.950 8.029 21.297 1.00 93.25 86 LEU A N 1
ATOM 742 C CA . LEU A 1 86 ? -1.946 8.186 22.757 1.00 93.25 86 LEU A CA 1
ATOM 743 C C . LEU A 1 86 ? -3.301 8.668 23.284 1.00 93.25 86 LEU A C 1
ATOM 745 O O . LEU A 1 86 ? -3.809 8.125 24.262 1.00 93.25 86 LEU A O 1
ATOM 749 N N . ASN A 1 87 ? -3.921 9.641 22.615 1.00 92.31 87 ASN A N 1
ATOM 750 C CA . ASN A 1 87 ? -5.232 10.160 23.002 1.00 92.31 87 ASN A CA 1
ATOM 751 C C . ASN A 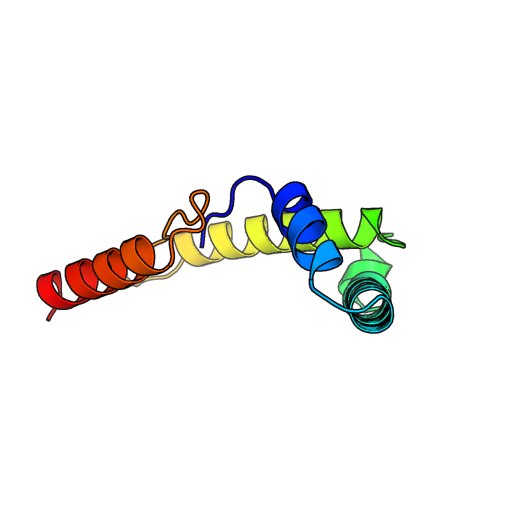1 87 ? -6.336 9.100 22.879 1.00 92.31 87 ASN A C 1
ATOM 753 O O . ASN A 1 87 ? -7.202 9.015 23.750 1.00 92.31 87 ASN A O 1
ATOM 757 N N . ILE A 1 88 ? -6.307 8.280 21.822 1.00 91.31 88 ILE A N 1
ATOM 758 C CA . ILE A 1 88 ? -7.246 7.161 21.657 1.00 91.31 88 ILE A CA 1
ATOM 759 C C . ILE A 1 88 ? -7.047 6.147 22.787 1.00 91.31 88 ILE A C 1
ATOM 761 O O . ILE A 1 88 ? -8.024 5.736 23.409 1.00 91.31 88 ILE A O 1
ATOM 765 N N . MET A 1 89 ? -5.798 5.782 23.090 1.00 90.88 89 MET A N 1
ATOM 766 C CA . MET A 1 89 ? -5.490 4.837 24.164 1.00 90.88 89 MET A CA 1
ATOM 767 C C . MET A 1 89 ? -5.955 5.354 25.529 1.00 90.88 89 MET A C 1
ATOM 769 O O . MET A 1 89 ? -6.654 4.633 26.224 1.00 90.88 89 MET A O 1
ATOM 773 N N . MET A 1 90 ? -5.653 6.607 25.888 1.00 92.56 90 MET A N 1
ATOM 774 C CA . MET A 1 90 ? -6.066 7.201 27.172 1.00 92.56 90 MET A CA 1
ATOM 775 C C . MET A 1 90 ? -7.584 7.353 27.329 1.00 92.56 90 MET A C 1
ATOM 777 O O . MET A 1 90 ? -8.074 7.450 28.445 1.00 92.56 90 MET A O 1
ATOM 781 N N . LYS A 1 91 ? -8.338 7.429 26.229 1.00 88.44 91 LYS A N 1
ATOM 782 C CA . LYS A 1 91 ? -9.804 7.524 26.273 1.00 88.44 91 LYS A CA 1
ATOM 783 C C . LYS A 1 91 ? -10.477 6.168 26.521 1.00 88.44 91 LYS A C 1
ATOM 785 O O . LYS A 1 91 ? -11.637 6.133 26.928 1.00 88.44 91 LYS A O 1
ATOM 790 N N . HIS A 1 92 ? -9.783 5.075 26.210 1.00 79.56 92 HIS A N 1
ATOM 791 C CA . HIS A 1 92 ? -10.333 3.718 26.196 1.00 79.56 92 HIS A CA 1
ATOM 792 C C . HIS A 1 92 ? -9.610 2.745 27.149 1.00 79.56 92 HIS A C 1
ATOM 794 O O . HIS A 1 92 ? -10.008 1.582 27.222 1.00 79.56 92 HIS A O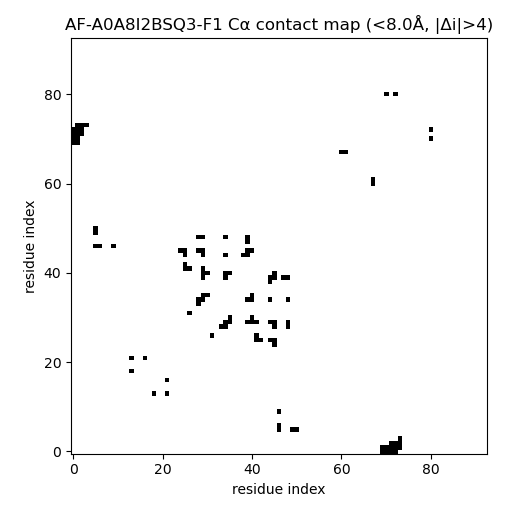 1
ATOM 800 N N . LEU A 1 93 ? -8.593 3.224 27.873 1.00 64.50 93 LEU A N 1
ATOM 801 C CA . LEU A 1 93 ? -7.985 2.623 29.067 1.00 64.50 93 LEU A CA 1
ATOM 802 C C . LEU A 1 93 ? -8.515 3.334 30.315 1.00 64.50 93 LEU A C 1
ATOM 804 O O . LEU A 1 93 ? -8.749 2.628 31.318 1.00 64.50 93 LEU A O 1
#

Secondary structure (DSSP, 8-state):
-B-S-HHHHHHHHTTTS-HHHHHHHHHHHHSSHHHHHTT--HHHHHHHHHHHHHHHHHHHHHT-SS-----B-TT--HHHHHHHHHHHHHHH-